Protein AF-F0X2P6-F1 (afdb_monomer)

Nearest PDB structures (foldseek):
  2x2s-assembly2_A  TM=6.408E-01  e=5.357E-03  Sclerotinia sclerotiorum
  2x2t-assembly1_A-2  TM=6.433E-01  e=6.566E-03  Sclerotinia sclerotiorum
  1we5-assembly1_F  TM=2.191E-01  e=1.180E+00  Escherichia coli
  1we5-assembly1_D  TM=2.279E-01  e=1.446E+00  Escherichia coli
  2f2h-assembly1_B  TM=2.159E-01  e=1.522E+00  Escherichia coli

Radius of gyration: 14.98 Å; Cα contacts (8 Å, |Δi|>4): 344; chains: 1; bounding box: 42×32×44 Å

Structure (mmCIF, N/CA/C/O backbone):
data_AF-F0X2P6-F1
#
_entry.id   AF-F0X2P6-F1
#
loop_
_atom_site.group_PDB
_atom_site.id
_atom_site.type_symbol
_atom_site.label_atom_id
_atom_site.label_alt_id
_atom_site.label_comp_id
_atom_site.label_asym_id
_atom_site.label_entity_id
_atom_site.label_seq_id
_atom_site.pdbx_PDB_ins_code
_atom_site.Cartn_x
_atom_site.Cartn_y
_atom_site.Cartn_z
_atom_site.occupancy
_atom_site.B_iso_or_equiv
_atom_site.auth_seq_id
_atom_site.auth_comp_id
_atom_site.auth_asym_id
_atom_site.auth_atom_id
_atom_site.pdbx_PDB_model_num
ATOM 1 N N . MET A 1 1 ? -14.069 -19.321 -0.468 1.00 45.03 1 MET A N 1
ATOM 2 C CA . MET A 1 1 ? -12.835 -18.629 -0.885 1.00 45.03 1 MET A CA 1
ATOM 3 C C . MET A 1 1 ? -12.135 -18.289 0.402 1.00 45.03 1 MET A C 1
ATOM 5 O O . MET A 1 1 ? -12.752 -17.612 1.213 1.00 45.03 1 MET A O 1
ATOM 9 N N . ASP A 1 2 ? -10.952 -18.844 0.629 1.00 51.81 2 ASP A N 1
ATOM 10 C CA . ASP A 1 2 ? -10.213 -18.595 1.864 1.00 51.81 2 ASP A CA 1
ATOM 11 C C . ASP A 1 2 ? -9.754 -17.132 1.870 1.00 51.81 2 ASP A C 1
ATOM 13 O O . ASP A 1 2 ? -9.049 -16.690 0.964 1.00 51.81 2 ASP A O 1
ATOM 17 N N . GLU A 1 3 ? -10.239 -16.348 2.836 1.00 67.94 3 GLU A N 1
ATOM 18 C CA . GLU A 1 3 ? -9.807 -14.963 3.033 1.00 67.94 3 GLU A CA 1
ATOM 19 C C . GLU A 1 3 ? -8.480 -14.990 3.795 1.00 67.94 3 GLU A C 1
ATOM 21 O O . GLU A 1 3 ? -8.455 -15.191 5.008 1.00 67.94 3 GLU A O 1
ATOM 26 N N . TRP A 1 4 ? -7.362 -14.815 3.089 1.00 86.75 4 TRP A N 1
ATOM 27 C CA . TRP A 1 4 ? -6.056 -14.764 3.740 1.00 86.75 4 TRP A CA 1
ATOM 28 C C . TRP A 1 4 ? -5.861 -13.432 4.455 1.00 86.75 4 TRP A C 1
ATOM 30 O O . TRP A 1 4 ? -5.923 -12.362 3.841 1.00 86.75 4 TRP A O 1
ATOM 40 N N . ARG A 1 5 ? -5.591 -13.513 5.757 1.00 90.94 5 ARG A N 1
ATOM 41 C CA . ARG A 1 5 ? -5.210 -12.378 6.591 1.00 90.94 5 ARG A CA 1
ATOM 42 C C . ARG A 1 5 ? -3.708 -12.143 6.466 1.00 90.94 5 ARG A C 1
ATOM 44 O O . ARG A 1 5 ? -2.913 -13.038 6.750 1.00 90.94 5 ARG A O 1
ATOM 51 N N . VAL A 1 6 ? -3.315 -10.950 6.036 1.00 92.25 6 VAL A N 1
ATOM 52 C CA . VAL A 1 6 ? -1.922 -10.636 5.705 1.00 92.25 6 VAL A CA 1
ATOM 53 C C . VAL A 1 6 ? -1.472 -9.285 6.244 1.00 92.25 6 VAL A C 1
ATOM 55 O O . VAL A 1 6 ? -2.267 -8.353 6.367 1.00 92.25 6 VAL A O 1
ATOM 58 N N . PHE A 1 7 ? -0.172 -9.153 6.483 1.00 92.31 7 PHE A N 1
ATOM 59 C CA . PHE A 1 7 ? 0.500 -7.869 6.630 1.00 92.31 7 PHE A CA 1
ATOM 60 C C . PHE A 1 7 ? 1.282 -7.530 5.359 1.00 92.31 7 PHE A C 1
ATOM 62 O O . PHE A 1 7 ? 1.743 -8.406 4.623 1.00 92.31 7 PHE A O 1
ATOM 69 N N . LEU A 1 8 ? 1.432 -6.232 5.096 1.00 93.31 8 LEU A N 1
ATOM 70 C CA . LEU A 1 8 ? 2.316 -5.734 4.045 1.00 93.31 8 LEU A CA 1
ATOM 71 C C . LEU A 1 8 ? 3.612 -5.268 4.695 1.00 93.31 8 LEU A C 1
ATOM 73 O O . LEU A 1 8 ? 3.607 -4.305 5.463 1.00 93.31 8 LEU A O 1
ATOM 77 N N . LYS A 1 9 ? 4.711 -5.935 4.367 1.00 91.94 9 LYS A N 1
ATOM 78 C CA . LYS A 1 9 ? 6.042 -5.677 4.916 1.00 91.94 9 LYS A CA 1
ATOM 79 C C . LYS A 1 9 ? 6.951 -5.102 3.833 1.00 91.94 9 LYS A C 1
ATOM 81 O O . LYS A 1 9 ? 6.875 -5.551 2.699 1.00 91.94 9 LYS A O 1
ATOM 86 N N . LEU A 1 10 ? 7.789 -4.112 4.128 1.00 89.19 10 LEU A N 1
ATOM 87 C CA . LEU A 1 10 ? 8.679 -3.496 3.130 1.00 89.19 10 LEU A CA 1
ATOM 88 C C . LEU A 1 10 ? 10.111 -4.031 3.181 1.00 89.19 10 LEU A C 1
ATOM 90 O O . LEU A 1 10 ? 10.732 -4.270 2.151 1.00 89.19 10 LEU A O 1
ATOM 94 N N . ASP A 1 11 ? 10.641 -4.225 4.380 1.00 81.69 11 ASP A N 1
ATOM 95 C CA . ASP A 1 11 ? 11.973 -4.779 4.628 1.00 81.69 11 ASP A CA 1
ATOM 96 C C . ASP A 1 11 ? 11.913 -5.691 5.855 1.00 81.69 11 ASP A C 1
ATOM 98 O O . ASP A 1 11 ? 10.916 -6.384 6.013 1.00 81.69 11 ASP A O 1
ATOM 102 N N . GLU A 1 12 ? 12.971 -5.833 6.647 1.00 74.88 12 GLU A N 1
ATOM 103 C CA . GLU A 1 12 ? 12.965 -6.718 7.819 1.00 74.88 12 GLU A CA 1
ATOM 104 C C . GLU A 1 12 ? 12.195 -6.137 9.006 1.00 74.88 12 GLU A C 1
ATOM 106 O O . GLU A 1 12 ? 11.632 -6.908 9.781 1.00 74.88 12 GLU A O 1
ATOM 111 N N . ALA A 1 13 ? 12.102 -4.810 9.099 1.00 80.81 13 ALA A N 1
ATOM 112 C CA . ALA A 1 13 ? 11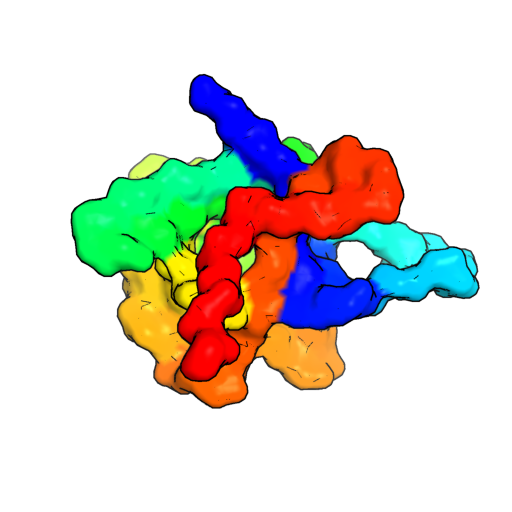.575 -4.122 10.271 1.00 80.81 13 ALA A CA 1
ATOM 113 C C . ALA A 1 13 ? 10.355 -3.247 9.968 1.00 80.81 13 ALA A C 1
ATOM 115 O O . ALA A 1 13 ? 9.689 -2.823 10.898 1.00 80.81 13 ALA A O 1
ATOM 116 N N . ARG A 1 14 ? 10.035 -2.937 8.705 1.00 88.62 14 ARG A N 1
ATOM 117 C CA . ARG A 1 14 ? 8.945 -2.005 8.378 1.00 88.62 14 ARG A CA 1
ATOM 118 C C . ARG A 1 14 ? 7.697 -2.683 7.846 1.00 88.62 14 ARG A C 1
ATOM 120 O O . ARG A 1 14 ? 7.751 -3.413 6.856 1.00 88.62 14 ARG A O 1
ATOM 127 N N . TYR A 1 15 ? 6.557 -2.315 8.419 1.00 90.94 15 TYR A N 1
ATOM 128 C CA . TYR A 1 15 ? 5.228 -2.747 8.002 1.00 90.94 15 TYR A CA 1
ATOM 129 C C . TYR A 1 15 ? 4.355 -1.569 7.599 1.00 90.94 15 TYR A C 1
ATOM 131 O O . TYR A 1 15 ? 4.591 -0.419 7.971 1.00 90.94 15 TYR A O 1
ATOM 139 N N . VAL A 1 16 ? 3.318 -1.853 6.820 1.00 92.25 16 VAL A N 1
ATOM 140 C CA . VAL A 1 16 ? 2.308 -0.862 6.470 1.00 92.25 16 VAL A CA 1
ATOM 141 C C . VAL A 1 16 ? 1.296 -0.742 7.607 1.00 92.25 16 VAL A C 1
ATOM 143 O O . VAL A 1 16 ? 0.579 -1.690 7.931 1.00 92.25 16 VAL A O 1
ATOM 146 N N . LYS A 1 17 ? 1.176 0.467 8.156 1.00 91.00 17 LYS A N 1
ATOM 147 C CA . LYS A 1 17 ? 0.121 0.858 9.089 1.00 91.00 17 LYS A CA 1
ATOM 148 C C . LYS A 1 17 ? -0.814 1.868 8.453 1.00 91.00 17 LYS A C 1
ATOM 150 O O . LYS A 1 17 ? -0.409 2.835 7.809 1.00 91.00 17 LYS A O 1
ATOM 155 N N . ARG A 1 18 ? -2.097 1.688 8.701 1.00 91.38 18 ARG A N 1
ATOM 156 C CA . ARG A 1 18 ? -3.132 2.667 8.444 1.00 91.38 18 ARG A CA 1
ATOM 157 C C . ARG A 1 18 ? -3.176 3.713 9.552 1.00 91.38 18 ARG A C 1
ATOM 159 O O . ARG A 1 18 ? -3.279 3.389 10.729 1.00 91.38 18 ARG A O 1
ATOM 166 N N . LEU A 1 19 ? -3.225 4.978 9.139 1.00 89.88 19 LEU A N 1
ATOM 167 C CA . LEU A 1 19 ? -3.577 6.113 9.989 1.00 89.88 19 LEU A CA 1
ATOM 168 C C . LEU A 1 19 ? -4.665 6.931 9.283 1.00 89.88 19 LEU A C 1
ATOM 170 O O . LEU A 1 19 ? -4.455 7.525 8.220 1.00 89.88 19 LEU A O 1
ATOM 174 N N . GLY A 1 20 ? -5.877 6.918 9.842 1.00 90.44 20 GLY A N 1
ATOM 175 C CA . GLY A 1 20 ? -7.044 7.539 9.217 1.00 90.44 20 GLY A CA 1
ATOM 176 C C . GLY A 1 20 ? -7.407 6.862 7.892 1.00 90.44 20 GLY A C 1
ATOM 177 O O . GLY A 1 20 ? -7.886 5.733 7.891 1.00 90.44 20 GLY A O 1
ATOM 178 N N . ARG A 1 21 ? -7.210 7.550 6.761 1.00 93.75 21 ARG A N 1
ATOM 179 C CA . ARG A 1 21 ? -7.385 6.993 5.399 1.00 93.75 21 ARG A CA 1
ATOM 180 C C . ARG A 1 21 ? -6.067 6.771 4.663 1.00 93.75 21 ARG A C 1
ATOM 182 O O . ARG A 1 21 ? -6.085 6.257 3.547 1.00 93.75 21 ARG A O 1
ATOM 189 N N . SER A 1 22 ? -4.964 7.212 5.246 1.00 93.81 22 SER A N 1
ATOM 190 C CA . SER A 1 22 ? -3.635 7.116 4.660 1.00 93.81 22 SER A CA 1
ATOM 191 C C . SER A 1 22 ? -2.925 5.878 5.195 1.00 93.81 22 SER A C 1
ATOM 193 O O . SER A 1 22 ? -3.322 5.302 6.210 1.00 93.81 22 SER A O 1
ATOM 195 N N . LEU A 1 23 ? -1.879 5.471 4.490 1.00 93.94 23 LEU A N 1
ATOM 196 C CA . LEU A 1 23 ? -1.036 4.344 4.858 1.00 93.94 23 LEU A CA 1
ATOM 197 C C . LEU A 1 23 ? 0.397 4.823 4.984 1.00 93.94 23 LEU A C 1
ATOM 199 O O . LEU A 1 23 ? 0.828 5.674 4.206 1.00 93.94 23 LEU A O 1
ATOM 203 N N . TYR A 1 24 ? 1.109 4.265 5.947 1.00 93.00 24 TYR A N 1
ATOM 204 C CA . TYR A 1 24 ? 2.461 4.642 6.314 1.00 93.00 24 TYR A CA 1
ATOM 205 C C . TYR A 1 24 ? 3.305 3.388 6.477 1.00 93.00 24 TYR A C 1
ATOM 207 O O . TYR A 1 24 ? 2.819 2.390 7.000 1.00 93.00 24 TYR A O 1
ATOM 215 N N . ALA A 1 25 ? 4.555 3.438 6.038 1.00 91.81 25 ALA A N 1
ATOM 216 C CA . ALA A 1 25 ? 5.557 2.465 6.430 1.00 91.81 25 ALA A CA 1
ATOM 217 C C . ALA A 1 25 ? 6.100 2.866 7.802 1.00 91.81 25 ALA A C 1
ATOM 219 O O . ALA A 1 25 ? 6.635 3.963 7.961 1.00 91.81 25 ALA A O 1
ATOM 220 N N . VAL A 1 26 ? 5.946 1.982 8.776 1.00 88.06 26 VAL A N 1
ATOM 221 C CA . VAL A 1 26 ? 6.356 2.181 10.167 1.00 88.06 26 VAL A CA 1
ATOM 222 C C . VAL A 1 26 ? 7.274 1.047 10.586 1.00 88.06 26 VAL A C 1
ATOM 224 O O . VAL A 1 26 ? 7.094 -0.078 10.123 1.00 88.06 26 VAL A O 1
ATOM 227 N N . SER A 1 27 ? 8.257 1.347 11.427 1.00 84.31 27 SER A N 1
ATOM 228 C CA . SER A 1 27 ? 9.121 0.324 12.009 1.00 84.31 27 SER A CA 1
ATOM 229 C C . SER A 1 27 ? 8.385 -0.420 13.121 1.00 84.31 27 SER A C 1
ATOM 231 O O . SER A 1 27 ? 7.694 0.195 13.928 1.00 84.31 27 SER A O 1
ATOM 233 N N . ASP A 1 28 ? 8.540 -1.733 13.125 1.00 73.00 28 ASP A N 1
ATOM 234 C CA . ASP A 1 28 ? 8.141 -2.664 14.169 1.00 73.00 28 ASP A CA 1
ATOM 235 C C . ASP A 1 28 ? 9.313 -2.749 15.145 1.00 73.00 28 ASP A C 1
ATOM 237 O O . ASP A 1 28 ? 10.262 -3.506 14.938 1.00 73.00 28 ASP A O 1
ATOM 241 N N . ASP A 1 29 ? 9.312 -1.855 16.131 1.00 68.06 29 ASP A N 1
ATOM 242 C CA . ASP A 1 29 ? 10.299 -1.854 17.203 1.00 68.06 29 ASP A CA 1
ATOM 243 C C . ASP A 1 29 ? 9.653 -2.455 18.462 1.00 68.06 29 ASP A C 1
ATOM 245 O O . ASP A 1 29 ? 8.839 -1.792 19.105 1.00 68.06 29 ASP A O 1
ATOM 249 N N . PRO A 1 30 ? 9.991 -3.704 18.837 1.00 63.22 30 PRO A N 1
ATOM 250 C CA . PRO A 1 30 ? 9.423 -4.359 20.014 1.00 63.22 30 PRO A CA 1
ATOM 251 C C . PRO A 1 30 ? 9.912 -3.745 21.335 1.00 63.22 30 PRO A C 1
ATOM 253 O O . PRO A 1 30 ? 9.434 -4.134 22.400 1.00 63.22 30 PRO A O 1
ATOM 256 N N . THR A 1 31 ? 10.894 -2.838 21.288 1.00 65.06 31 THR A N 1
ATOM 257 C CA . THR A 1 31 ? 11.419 -2.121 22.458 1.00 65.06 31 THR A CA 1
ATOM 258 C C . THR A 1 31 ? 10.824 -0.727 22.625 1.00 65.06 31 THR A C 1
ATOM 260 O O . THR A 1 31 ? 11.086 -0.075 23.636 1.00 65.06 31 THR A O 1
ATOM 263 N N . GLU A 1 32 ? 10.008 -0.279 21.671 1.00 62.81 32 GLU A N 1
ATOM 264 C CA . GLU A 1 32 ? 9.346 1.017 21.720 1.00 62.81 32 GLU A CA 1
ATOM 265 C C . GLU A 1 32 ? 8.219 1.005 22.763 1.00 62.81 32 GLU A C 1
ATOM 267 O O . GLU A 1 32 ? 7.295 0.194 22.718 1.00 62.81 32 GLU A O 1
ATOM 272 N N . LEU A 1 33 ? 8.330 1.896 23.750 1.00 59.44 33 LEU A N 1
ATOM 273 C CA . LEU A 1 33 ? 7.450 1.945 24.923 1.00 59.44 33 LEU A CA 1
ATOM 274 C C . LEU A 1 33 ? 6.361 3.017 24.797 1.00 59.44 33 LEU A C 1
ATOM 276 O O . LEU A 1 33 ? 5.478 3.094 25.655 1.00 59.44 33 LEU A O 1
ATOM 280 N N . ASP A 1 34 ? 6.432 3.872 23.774 1.00 58.44 34 ASP A N 1
ATOM 281 C CA . ASP A 1 34 ? 5.424 4.898 23.533 1.00 58.44 34 ASP A CA 1
ATOM 282 C C . ASP A 1 34 ? 4.162 4.272 22.895 1.00 58.44 34 ASP A C 1
ATOM 284 O O . ASP A 1 34 ? 4.229 3.750 21.780 1.00 58.44 34 ASP A O 1
ATOM 288 N N . PRO A 1 35 ? 2.979 4.365 23.538 1.00 57.78 35 PRO A N 1
ATOM 289 C CA . PRO A 1 35 ? 1.723 3.802 23.033 1.00 57.78 35 PRO A CA 1
ATOM 290 C C . PRO A 1 35 ? 1.286 4.323 21.655 1.00 57.78 35 PRO A C 1
ATOM 292 O O . PRO A 1 35 ? 0.475 3.694 20.976 1.00 57.78 35 PRO A O 1
ATOM 295 N N . VAL A 1 36 ? 1.777 5.488 21.222 1.00 53.97 36 VAL A N 1
ATOM 296 C CA . VAL A 1 36 ? 1.534 6.014 19.866 1.00 53.97 36 VAL A CA 1
ATOM 297 C C . VAL A 1 36 ? 2.288 5.187 18.816 1.00 53.97 36 VAL A C 1
ATOM 299 O O . VAL A 1 36 ? 1.813 5.030 17.679 1.00 53.97 36 VAL A O 1
ATOM 302 N N . PHE A 1 37 ? 3.431 4.633 19.219 1.00 54.50 37 PHE A N 1
ATOM 303 C CA . PHE A 1 37 ? 4.297 3.750 18.451 1.00 54.50 37 PHE A CA 1
ATOM 304 C C . PHE A 1 37 ? 4.171 2.265 18.850 1.00 54.50 37 PHE A C 1
ATOM 306 O O . PHE A 1 37 ? 4.806 1.415 18.230 1.00 54.50 37 PHE A O 1
ATOM 313 N N . ASP A 1 38 ? 3.269 1.933 19.778 1.00 56.28 38 ASP A N 1
ATOM 314 C CA . ASP A 1 38 ? 2.740 0.582 19.991 1.00 56.28 38 ASP A CA 1
ATOM 315 C C . ASP A 1 38 ? 1.829 0.237 18.799 1.00 56.28 38 ASP A C 1
ATOM 317 O O . ASP A 1 38 ? 0.599 0.383 18.783 1.00 56.28 38 ASP A O 1
ATOM 321 N N . ILE A 1 39 ? 2.475 -0.003 17.660 1.00 57.31 39 ILE A N 1
ATOM 322 C CA . ILE A 1 39 ? 1.824 -0.023 16.365 1.00 57.31 39 ILE A CA 1
ATOM 323 C C . ILE A 1 39 ? 1.430 -1.452 16.029 1.00 57.31 39 ILE A C 1
ATOM 325 O O . ILE A 1 39 ? 2.135 -2.164 15.320 1.00 57.31 39 ILE A O 1
ATOM 329 N N . THR A 1 40 ? 0.212 -1.827 16.418 1.00 71.38 40 THR A N 1
ATOM 330 C CA . THR A 1 40 ? -0.449 -2.978 15.799 1.00 71.38 40 THR A CA 1
ATOM 331 C C . THR A 1 40 ? -0.504 -2.752 14.284 1.00 71.38 40 THR A C 1
ATOM 333 O O . THR A 1 40 ? -1.099 -1.784 13.790 1.00 71.38 40 THR A O 1
ATOM 336 N N . GLN A 1 41 ? 0.176 -3.622 13.545 1.00 80.44 41 GLN A N 1
ATOM 337 C CA . GLN A 1 41 ? 0.261 -3.577 12.090 1.00 80.44 41 GLN A CA 1
ATOM 338 C C . GLN A 1 41 ? -1.142 -3.700 11.480 1.00 80.44 41 GLN A C 1
ATOM 340 O O . GLN A 1 41 ? -2.040 -4.328 12.046 1.00 80.44 41 GLN A O 1
ATOM 345 N N . THR A 1 42 ? -1.371 -3.084 10.318 1.00 88.50 42 THR A N 1
ATOM 346 C CA . THR A 1 42 ? -2.688 -3.184 9.675 1.00 88.50 42 THR A CA 1
ATOM 347 C C . THR A 1 42 ? -2.830 -4.531 8.993 1.00 88.50 42 THR A C 1
ATOM 349 O O . THR A 1 42 ? -2.165 -4.792 7.994 1.00 88.50 42 THR A O 1
ATOM 352 N N . ALA A 1 43 ? -3.721 -5.365 9.525 1.00 91.88 43 ALA A N 1
ATOM 353 C CA . ALA A 1 43 ? -4.111 -6.610 8.887 1.00 91.88 43 ALA A CA 1
ATOM 354 C C . ALA A 1 43 ? -5.018 -6.323 7.685 1.00 91.88 43 ALA A C 1
ATOM 356 O O . ALA A 1 43 ? -6.058 -5.665 7.799 1.00 91.88 43 ALA A O 1
ATOM 357 N N . PHE A 1 44 ? -4.626 -6.844 6.531 1.00 94.25 44 PHE A N 1
ATOM 358 C CA . PHE A 1 44 ? -5.409 -6.803 5.309 1.00 94.25 44 PHE A CA 1
ATOM 359 C C . PHE A 1 44 ? -5.991 -8.177 5.018 1.00 94.25 44 PHE A C 1
ATOM 361 O O . PHE A 1 44 ? -5.379 -9.201 5.309 1.00 94.25 44 PHE A O 1
ATOM 368 N N . ARG A 1 45 ? -7.152 -8.199 4.379 1.00 94.44 45 ARG A N 1
ATOM 369 C CA . ARG A 1 45 ? -7.621 -9.368 3.649 1.00 94.44 45 ARG A CA 1
ATOM 370 C C . ARG A 1 45 ? -7.079 -9.307 2.232 1.00 94.44 45 ARG A C 1
ATOM 372 O O . ARG A 1 45 ? -7.183 -8.276 1.562 1.00 94.44 45 ARG A O 1
ATOM 379 N N . LEU A 1 46 ? -6.463 -10.402 1.803 1.00 94.44 46 LEU A N 1
ATOM 380 C CA . LEU A 1 46 ? -5.880 -10.547 0.480 1.00 94.44 46 LEU A CA 1
ATOM 381 C C . LEU A 1 46 ? -6.859 -11.262 -0.452 1.00 94.44 46 LEU A C 1
ATOM 383 O O . LEU A 1 46 ? -7.237 -12.406 -0.215 1.00 94.44 46 LEU A O 1
ATOM 387 N N . GLY A 1 47 ? -7.203 -10.606 -1.556 1.00 93.00 47 GLY A N 1
ATOM 388 C CA . GLY A 1 47 ? -7.786 -11.259 -2.725 1.00 93.00 47 GLY A CA 1
ATOM 389 C C . GLY A 1 47 ? -6.723 -11.428 -3.803 1.00 93.00 47 GLY A C 1
ATOM 390 O O . GLY A 1 47 ? -6.001 -10.474 -4.094 1.00 93.00 47 GLY A O 1
ATOM 391 N N . VAL A 1 48 ? -6.633 -12.619 -4.395 1.00 90.88 48 VAL A N 1
ATOM 392 C CA . VAL A 1 48 ? -5.686 -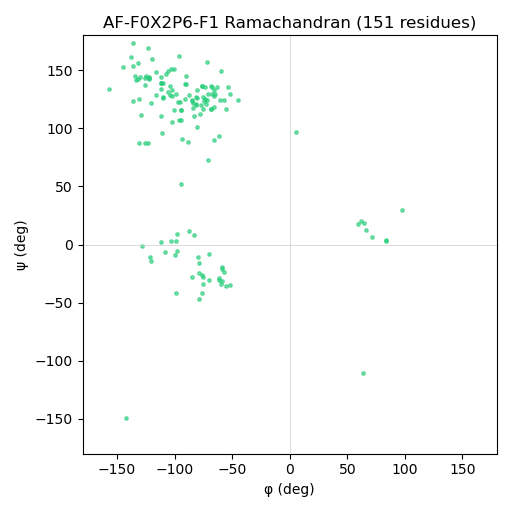12.928 -5.476 1.00 90.88 48 VAL A CA 1
ATOM 393 C C . VAL A 1 48 ? -6.453 -13.360 -6.721 1.00 90.88 48 VAL A C 1
ATOM 395 O O . VAL A 1 48 ? -7.180 -14.348 -6.705 1.00 90.88 48 VAL A O 1
ATOM 398 N N . ASP A 1 49 ? -6.244 -12.629 -7.811 1.00 88.38 49 ASP A N 1
ATOM 399 C CA . ASP A 1 49 ? -6.707 -12.945 -9.155 1.00 88.38 49 ASP A CA 1
ATOM 400 C C . ASP A 1 49 ? -5.476 -13.276 -10.021 1.00 88.38 49 ASP A C 1
ATOM 402 O O . ASP A 1 49 ? -4.677 -12.393 -10.349 1.00 88.38 49 ASP A O 1
ATOM 406 N N . VAL A 1 50 ? -5.310 -14.537 -10.427 1.00 77.62 50 VAL A N 1
ATOM 407 C CA . VAL A 1 50 ? -4.261 -14.916 -11.390 1.00 77.62 50 VAL A CA 1
ATOM 408 C C . VAL A 1 50 ? -4.793 -14.700 -12.801 1.00 77.62 50 VAL A C 1
ATOM 410 O O . VAL A 1 50 ? -5.827 -15.250 -13.179 1.00 77.62 50 VAL A O 1
ATOM 413 N N . THR A 1 51 ? -4.091 -13.891 -13.592 1.00 69.44 51 THR A N 1
ATOM 414 C CA . THR A 1 51 ? -4.445 -13.671 -15.000 1.00 69.44 51 THR A CA 1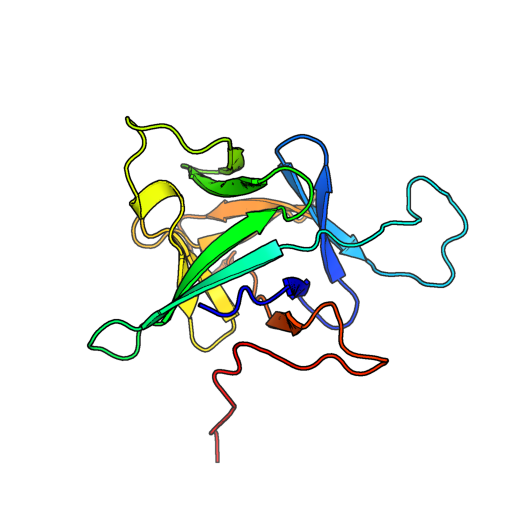
ATOM 415 C C . THR A 1 51 ? -3.556 -14.504 -15.922 1.00 69.44 51 THR A C 1
ATOM 417 O O . THR A 1 51 ? -2.408 -14.807 -15.595 1.00 69.44 51 THR A O 1
ATOM 420 N N . SER A 1 52 ? -4.076 -14.883 -17.093 1.00 52.94 52 SER A N 1
ATOM 421 C CA . SER A 1 52 ? -3.264 -15.404 -18.200 1.00 52.94 52 SER A CA 1
ATOM 422 C C . SER A 1 52 ? -2.125 -14.412 -18.467 1.00 52.94 52 SER A C 1
ATOM 424 O O . SER A 1 52 ? -2.431 -13.230 -18.577 1.00 52.94 52 SER A O 1
ATOM 426 N N . TYR A 1 53 ? -0.868 -14.874 -18.546 1.00 61.38 53 TYR A N 1
ATOM 427 C CA . TYR A 1 53 ? 0.391 -14.092 -18.667 1.00 61.38 53 TYR A CA 1
ATOM 428 C C . TYR A 1 53 ? 1.209 -13.820 -17.383 1.00 61.38 53 TYR A C 1
ATOM 430 O O . TYR A 1 53 ? 1.934 -12.833 -17.336 1.00 61.38 53 TYR A O 1
ATOM 438 N N . ASN A 1 54 ? 1.181 -14.699 -16.371 1.00 67.69 54 ASN A N 1
ATOM 439 C CA . ASN A 1 54 ? 2.057 -14.620 -15.179 1.00 67.69 54 ASN A CA 1
ATOM 440 C C . ASN A 1 54 ? 1.926 -13.323 -14.353 1.00 67.69 54 ASN A C 1
ATOM 442 O O . ASN A 1 54 ? 2.791 -13.013 -13.537 1.00 67.69 54 ASN A O 1
ATOM 446 N N . CYS A 1 55 ? 0.841 -12.570 -14.534 1.00 75.94 55 CYS A N 1
ATOM 447 C CA . CYS A 1 55 ? 0.553 -11.386 -13.736 1.00 75.94 55 CYS A CA 1
ATOM 448 C C . CYS A 1 55 ? -0.357 -11.779 -12.570 1.00 75.94 55 CYS A C 1
ATOM 450 O O . CYS A 1 55 ? -1.512 -12.181 -12.777 1.00 75.94 55 CYS A O 1
ATOM 452 N N . VAL A 1 56 ? 0.158 -11.629 -11.349 1.00 90.25 56 VAL A N 1
ATOM 453 C CA . VAL A 1 56 ? -0.619 -11.766 -10.115 1.00 90.25 56 VAL A CA 1
ATOM 454 C C . VAL A 1 56 ? -1.295 -10.432 -9.839 1.00 90.25 56 VAL A C 1
ATOM 456 O O . VAL A 1 56 ? -0.633 -9.411 -9.652 1.00 90.25 56 VAL A O 1
ATOM 459 N N . VAL A 1 57 ? -2.625 -10.415 -9.841 1.00 92.69 57 VAL A N 1
ATOM 460 C CA . VAL A 1 57 ? -3.398 -9.232 -9.474 1.00 92.69 57 VAL A CA 1
ATOM 461 C C . VAL A 1 57 ? -3.919 -9.421 -8.062 1.00 92.69 57 VAL A C 1
ATOM 463 O O . VAL A 1 57 ? -4.554 -10.423 -7.758 1.00 92.69 57 VAL A O 1
ATOM 466 N N . VAL A 1 58 ? -3.667 -8.445 -7.201 1.00 94.00 58 VAL A N 1
ATOM 467 C CA . VAL A 1 58 ? -4.089 -8.472 -5.806 1.00 94.00 58 VAL A CA 1
ATO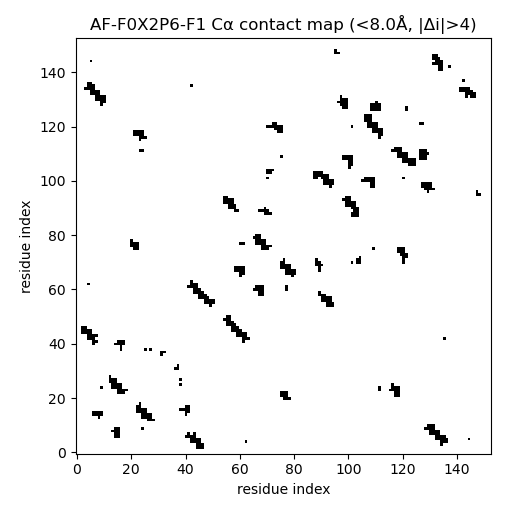M 468 C C . VAL A 1 58 ? -5.079 -7.357 -5.500 1.00 94.00 58 VAL A C 1
ATOM 470 O O . VAL A 1 58 ? -5.039 -6.260 -6.073 1.00 94.00 58 VAL A O 1
ATOM 473 N N . THR A 1 59 ? -5.968 -7.644 -4.561 1.00 95.50 59 THR A N 1
ATOM 474 C CA . THR A 1 59 ? -6.810 -6.668 -3.875 1.00 95.50 59 THR A CA 1
ATOM 475 C C . THR A 1 59 ? -6.559 -6.770 -2.385 1.00 95.50 59 THR A C 1
ATOM 477 O O . THR A 1 59 ? -6.372 -7.865 -1.864 1.00 95.50 59 THR A O 1
ATOM 480 N N . LEU A 1 60 ? -6.568 -5.627 -1.709 1.00 95.56 60 LEU A N 1
ATOM 481 C CA . LEU A 1 60 ? -6.294 -5.534 -0.282 1.00 95.56 60 LEU A CA 1
ATOM 482 C C . LEU A 1 60 ? -7.391 -4.689 0.355 1.00 95.56 60 LEU A C 1
ATOM 484 O O . LEU A 1 60 ? -7.609 -3.553 -0.074 1.00 95.56 60 LE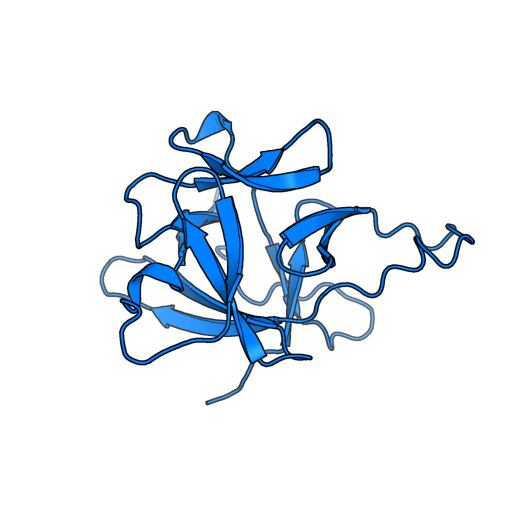U A O 1
ATOM 488 N N . ASP A 1 61 ? -8.068 -5.212 1.368 1.00 95.25 61 ASP A N 1
ATOM 489 C CA . ASP A 1 61 ? -8.967 -4.430 2.214 1.00 95.25 61 ASP A CA 1
ATOM 490 C C . ASP A 1 61 ? -8.594 -4.568 3.687 1.00 95.25 61 ASP A C 1
ATOM 492 O O . ASP A 1 61 ? -8.127 -5.611 4.125 1.00 95.25 61 ASP A O 1
ATOM 496 N N . ASP A 1 62 ? -8.737 -3.485 4.444 1.00 94.00 62 ASP A N 1
ATOM 497 C CA . ASP A 1 62 ? -8.490 -3.480 5.882 1.00 94.00 62 ASP A CA 1
ATOM 498 C C . ASP A 1 62 ? -9.520 -4.371 6.566 1.00 94.00 62 ASP A C 1
ATOM 500 O O . ASP A 1 62 ? -10.717 -4.080 6.526 1.00 94.00 62 ASP A O 1
ATOM 504 N N . GLN A 1 63 ? -9.050 -5.419 7.232 1.00 90.12 63 GLN A N 1
ATOM 505 C CA . GLN A 1 63 ? -9.907 -6.381 7.915 1.00 90.12 63 GLN A CA 1
ATOM 506 C C . GLN A 1 63 ? -10.784 -5.721 8.989 1.00 90.12 63 GLN A C 1
ATOM 508 O O . GLN A 1 63 ? -11.909 -6.154 9.227 1.00 90.12 63 GLN A O 1
ATOM 513 N N . THR A 1 64 ? -10.289 -4.657 9.621 1.00 89.69 64 THR A N 1
ATOM 514 C CA . THR A 1 64 ? -10.966 -3.986 10.735 1.00 89.69 64 THR A CA 1
ATOM 515 C C . THR A 1 64 ? -12.135 -3.133 10.257 1.00 89.69 64 THR A C 1
ATOM 517 O O . THR A 1 64 ? -13.134 -2.991 10.956 1.00 89.69 64 THR A O 1
ATOM 520 N N . THR A 1 65 ? -12.030 -2.530 9.071 1.00 91.81 65 THR A N 1
ATOM 521 C CA . THR A 1 65 ? -13.026 -1.549 8.597 1.00 91.81 65 THR A CA 1
ATOM 522 C C . THR A 1 65 ? -13.704 -1.916 7.287 1.00 91.81 65 THR A C 1
ATOM 524 O O . THR A 1 65 ? -14.645 -1.235 6.879 1.00 91.81 65 THR A O 1
ATOM 527 N N . GLY A 1 66 ? -13.204 -2.932 6.585 1.00 92.94 66 GLY A N 1
ATOM 528 C CA . GLY A 1 66 ? -13.621 -3.303 5.237 1.00 92.94 66 GLY A CA 1
ATOM 529 C C . GLY A 1 66 ? -13.279 -2.263 4.165 1.00 92.94 66 GLY A C 1
ATOM 530 O O . GLY A 1 66 ? -13.816 -2.325 3.057 1.00 92.94 66 GLY A O 1
ATOM 531 N N . GLN A 1 67 ? -12.433 -1.271 4.468 1.00 95.94 67 GLN A N 1
ATOM 532 C CA . GLN A 1 67 ? -11.999 -0.284 3.480 1.00 95.94 67 GLN A CA 1
ATOM 533 C C . GLN A 1 67 ? -10.968 -0.871 2.533 1.00 95.94 67 GLN A C 1
ATOM 535 O O . GLN A 1 67 ? -10.006 -1.489 2.960 1.00 95.94 67 GLN A O 1
ATOM 540 N N . TRP A 1 68 ? -11.117 -0.589 1.247 1.00 96.50 68 TRP A N 1
ATOM 541 C CA . TRP A 1 68 ? -10.256 -1.127 0.207 1.00 96.50 68 TRP A CA 1
ATOM 542 C C . TRP A 1 68 ? -9.082 -0.193 -0.052 1.00 96.50 68 TRP A C 1
ATOM 544 O O . TRP A 1 68 ? -9.252 1.029 -0.162 1.00 96.50 68 TRP A O 1
ATOM 554 N N . LEU A 1 69 ? -7.904 -0.786 -0.214 1.00 96.50 69 LEU A N 1
ATOM 555 C CA . LEU A 1 69 ? -6.721 -0.115 -0.713 1.00 96.50 69 LEU A CA 1
ATOM 556 C C . LEU A 1 69 ? -7.000 0.400 -2.121 1.00 96.50 69 LEU A C 1
ATOM 558 O O . LEU A 1 69 ? -7.380 -0.349 -3.018 1.00 96.50 69 LEU A O 1
ATOM 562 N N . SER A 1 70 ? -6.806 1.696 -2.323 1.00 95.88 70 SER A N 1
ATOM 563 C CA . SER A 1 70 ? -7.052 2.347 -3.602 1.00 95.88 70 SER A CA 1
ATOM 564 C C . SER A 1 70 ? -5.868 3.195 -4.029 1.00 95.88 70 SER A C 1
ATOM 566 O O . SER A 1 70 ? -5.223 3.850 -3.207 1.00 95.88 70 SER A O 1
ATOM 568 N N . SER A 1 71 ? -5.611 3.214 -5.335 1.00 93.25 71 SER A N 1
ATOM 569 C CA . SER A 1 71 ? -4.591 4.070 -5.942 1.00 93.25 71 SER A CA 1
ATOM 570 C C . SER A 1 71 ? -5.224 5.170 -6.782 1.00 93.25 71 SER A C 1
ATOM 572 O O . SER A 1 71 ? -6.015 4.932 -7.693 1.00 93.25 71 SER A O 1
ATOM 574 N N . ARG A 1 72 ? -4.848 6.409 -6.490 1.00 90.62 72 ARG A N 1
ATOM 575 C CA . ARG A 1 72 ? -5.147 7.588 -7.305 1.00 90.62 72 ARG A CA 1
ATOM 576 C C . ARG A 1 72 ? -3.836 8.261 -7.672 1.00 90.62 72 ARG A C 1
ATOM 578 O O . ARG A 1 72 ? -2.798 7.941 -7.110 1.00 90.62 72 ARG A O 1
ATOM 585 N N . SER A 1 73 ? -3.875 9.217 -8.589 1.00 88.56 73 SER A N 1
ATOM 586 C CA . SER A 1 73 ? -2.671 9.964 -8.948 1.00 88.56 73 SER A CA 1
ATOM 587 C C . SER A 1 73 ? -2.057 10.629 -7.709 1.00 88.56 73 SER A C 1
ATOM 589 O O . SER A 1 73 ? -2.726 11.369 -6.990 1.00 88.56 73 SER A O 1
ATOM 591 N N . ASN A 1 74 ? -0.784 10.327 -7.471 1.00 86.44 74 ASN A N 1
ATOM 592 C CA . ASN A 1 74 ? 0.067 10.769 -6.362 1.00 86.44 74 ASN A CA 1
ATOM 593 C C . ASN A 1 74 ? -0.411 10.350 -4.962 1.00 86.44 74 ASN A C 1
ATOM 595 O O . ASN A 1 74 ? -0.040 10.986 -3.973 1.00 86.44 74 ASN A O 1
ATOM 599 N N . CYS A 1 75 ? -1.258 9.321 -4.851 1.00 90.88 75 CYS A N 1
ATOM 600 C CA . CYS A 1 75 ? -1.962 9.053 -3.603 1.00 90.88 75 CYS A CA 1
ATOM 601 C C . CYS A 1 75 ? -2.426 7.599 -3.454 1.00 90.88 75 CYS A C 1
ATOM 603 O O . CYS A 1 75 ? -3.073 7.049 -4.345 1.00 90.88 75 CYS A O 1
ATOM 605 N N . VAL A 1 76 ? -2.176 7.014 -2.281 1.00 94.31 76 VAL A N 1
ATOM 606 C CA . VAL A 1 76 ? -2.737 5.723 -1.866 1.00 94.31 76 VAL A CA 1
ATOM 607 C C . VAL A 1 76 ? -3.627 5.943 -0.653 1.00 94.31 76 VAL A C 1
ATOM 609 O O . VAL A 1 76 ? -3.219 6.615 0.294 1.00 94.31 76 VAL A O 1
ATOM 612 N N . LYS A 1 77 ? -4.862 5.435 -0.701 1.00 95.62 77 LYS A N 1
ATOM 613 C CA . LYS A 1 77 ? -5.862 5.651 0.354 1.00 95.62 77 LYS A CA 1
ATOM 614 C C . LYS A 1 77 ? -6.754 4.443 0.570 1.00 95.62 77 LYS A C 1
ATOM 616 O O . LYS A 1 77 ? -7.063 3.723 -0.376 1.00 95.62 77 LYS A O 1
ATOM 621 N N . MET A 1 78 ? -7.261 4.329 1.789 1.00 96.06 78 MET A N 1
ATOM 622 C CA . MET A 1 78 ? -8.332 3.412 2.162 1.00 96.06 78 MET A CA 1
ATOM 623 C C . MET A 1 78 ? -9.689 4.051 1.863 1.00 96.06 78 MET A C 1
ATOM 625 O O . MET A 1 78 ? -9.970 5.173 2.300 1.00 96.06 78 MET A O 1
ATOM 629 N N . LEU A 1 79 ? -10.520 3.369 1.072 1.00 95.38 79 LEU A N 1
ATOM 630 C CA . LEU A 1 79 ? -11.830 3.860 0.643 1.00 95.38 79 LEU A CA 1
ATOM 631 C C . LEU A 1 79 ? -12.909 2.787 0.788 1.00 95.38 79 LEU A C 1
ATOM 633 O O . LEU A 1 79 ? -12.689 1.617 0.496 1.00 95.38 79 LEU A O 1
ATOM 637 N N . ASN A 1 80 ? -14.123 3.215 1.133 1.00 94.19 80 ASN A N 1
ATOM 638 C CA . ASN A 1 80 ? -15.298 2.359 1.001 1.00 94.19 80 ASN A CA 1
ATOM 639 C C . ASN A 1 80 ? -15.565 2.112 -0.491 1.00 94.19 80 ASN A C 1
ATOM 641 O O . ASN A 1 80 ? -15.648 3.057 -1.288 1.00 94.19 80 ASN A O 1
ATOM 645 N N . ARG A 1 81 ? -15.725 0.846 -0.878 1.00 91.69 81 ARG A N 1
ATOM 646 C CA . ARG A 1 81 ? -16.110 0.486 -2.243 1.00 91.69 81 ARG A CA 1
ATOM 647 C C . ARG A 1 81 ? -17.555 0.932 -2.496 1.00 91.69 81 ARG A C 1
ATOM 649 O O . ARG A 1 81 ? -18.419 0.777 -1.644 1.00 91.69 81 ARG A O 1
ATOM 656 N N . GLN A 1 82 ? -17.795 1.525 -3.661 1.00 92.38 82 GLN A N 1
ATOM 657 C CA . GLN A 1 82 ? -19.099 2.047 -4.086 1.00 92.38 82 GLN A CA 1
ATOM 658 C C . GLN A 1 82 ? -19.378 1.539 -5.500 1.00 92.38 82 GLN A C 1
ATOM 660 O O . GLN A 1 82 ? -18.431 1.236 -6.231 1.00 92.38 82 GLN A O 1
ATOM 665 N N . SER A 1 83 ? -20.648 1.470 -5.899 1.00 89.25 83 SER A N 1
ATOM 666 C CA . SER A 1 83 ? -21.067 0.923 -7.201 1.00 89.25 83 SER A CA 1
ATOM 667 C C . SER A 1 83 ? -20.473 1.671 -8.401 1.00 89.25 83 SER A C 1
ATOM 669 O O . SER A 1 83 ? -20.135 1.056 -9.408 1.00 89.25 83 SER A O 1
ATOM 671 N N . PHE A 1 84 ? -20.275 2.986 -8.284 1.00 90.69 84 PHE A N 1
ATOM 672 C CA . PHE A 1 84 ? -19.711 3.827 -9.345 1.00 90.69 84 PHE A CA 1
ATOM 673 C C . PHE A 1 84 ? -18.176 3.756 -9.452 1.00 90.69 84 PHE A C 1
ATOM 675 O O . PHE A 1 84 ? -17.589 4.280 -10.404 1.00 90.69 84 PHE A O 1
ATOM 682 N N . HIS A 1 85 ? -17.485 3.144 -8.485 1.00 92.44 85 HIS A N 1
ATOM 683 C CA . HIS A 1 85 ? -16.034 3.009 -8.551 1.00 92.44 85 HIS A CA 1
ATOM 684 C C . HIS A 1 85 ? -15.641 1.919 -9.55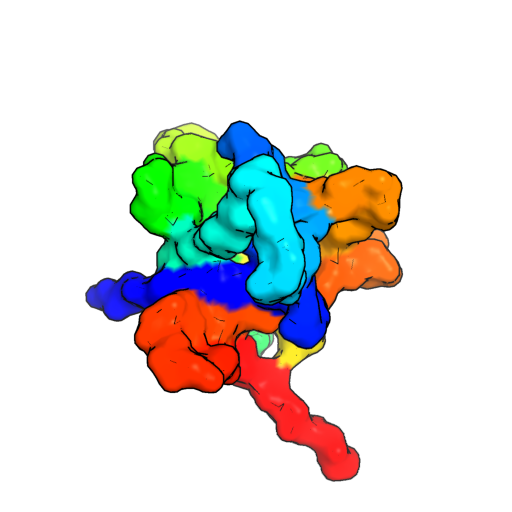4 1.00 92.44 85 HIS A C 1
ATOM 686 O O . HIS A 1 85 ? -16.046 0.763 -9.439 1.00 92.44 85 HIS A O 1
ATOM 692 N N . ARG A 1 86 ? -14.770 2.257 -10.514 1.00 91.44 86 ARG A N 1
ATOM 693 C CA . ARG A 1 86 ? -14.190 1.246 -11.412 1.00 91.44 86 ARG A CA 1
ATOM 694 C C . ARG A 1 86 ? -13.348 0.259 -10.606 1.00 91.44 86 ARG A C 1
ATOM 696 O O . ARG A 1 86 ? -12.513 0.689 -9.817 1.00 91.44 86 ARG A O 1
ATOM 703 N N . GLN A 1 87 ? -13.489 -1.037 -10.879 1.00 89.44 87 GLN A N 1
ATOM 704 C CA . GLN A 1 87 ? -12.758 -2.091 -10.162 1.00 89.44 87 GLN A CA 1
ATOM 705 C C . GLN A 1 87 ? -11.236 -1.899 -10.191 1.00 89.44 87 GLN A C 1
ATOM 707 O O . GLN A 1 87 ? -10.569 -2.141 -9.192 1.00 89.44 87 GLN A O 1
ATOM 712 N N . SER A 1 88 ? -10.691 -1.395 -11.304 1.00 91.50 88 SER A N 1
ATOM 713 C CA . SER A 1 88 ? -9.252 -1.151 -11.463 1.00 91.50 88 SER A CA 1
ATOM 714 C C . SER A 1 88 ? -8.664 -0.193 -10.419 1.00 91.50 88 SER A C 1
ATOM 716 O O . SER A 1 88 ? -7.457 -0.200 -10.221 1.00 91.50 88 SER A O 1
ATOM 718 N N . LEU A 1 89 ? -9.498 0.621 -9.753 1.00 94.31 89 LEU A N 1
ATOM 719 C CA . LEU A 1 89 ? -9.104 1.522 -8.663 1.00 94.31 89 LEU A CA 1
ATOM 720 C C . LEU A 1 89 ? -8.517 0.778 -7.455 1.00 94.31 89 LEU A C 1
ATOM 722 O O . LEU A 1 89 ? -7.676 1.338 -6.752 1.00 94.31 89 LEU A O 1
ATOM 726 N N . PHE A 1 90 ? -8.975 -0.452 -7.228 1.00 95.44 90 PHE A N 1
ATOM 727 C CA . PHE A 1 90 ? -8.649 -1.264 -6.055 1.00 95.44 90 PHE A CA 1
ATOM 728 C C . PHE A 1 90 ? -7.780 -2.480 -6.383 1.00 95.44 90 PHE A C 1
ATOM 730 O O . PHE A 1 90 ? -7.501 -3.289 -5.505 1.00 95.44 90 PHE A O 1
ATOM 737 N N . LYS A 1 91 ? -7.397 -2.637 -7.655 1.00 94.31 91 LYS A N 1
ATOM 738 C CA . LYS A 1 91 ? -6.586 -3.757 -8.130 1.00 94.31 91 LYS A CA 1
ATOM 739 C C . LYS A 1 91 ? -5.153 -3.305 -8.356 1.00 94.31 91 LYS A C 1
ATOM 741 O O . LYS A 1 91 ? -4.915 -2.259 -8.973 1.00 94.31 91 LYS A O 1
ATOM 746 N N . PHE A 1 92 ? -4.224 -4.136 -7.916 1.00 94.69 92 PHE A N 1
ATOM 747 C CA . PHE A 1 92 ? -2.797 -3.912 -8.058 1.00 94.69 92 PHE A CA 1
ATOM 748 C C . PHE A 1 92 ? -2.170 -5.113 -8.738 1.00 94.69 92 PHE A C 1
ATOM 750 O O . PHE A 1 92 ? -2.523 -6.243 -8.436 1.00 94.69 92 PHE A O 1
ATOM 757 N N . GLU A 1 93 ? -1.272 -4.874 -9.677 1.00 93.81 93 GLU A N 1
ATOM 758 C C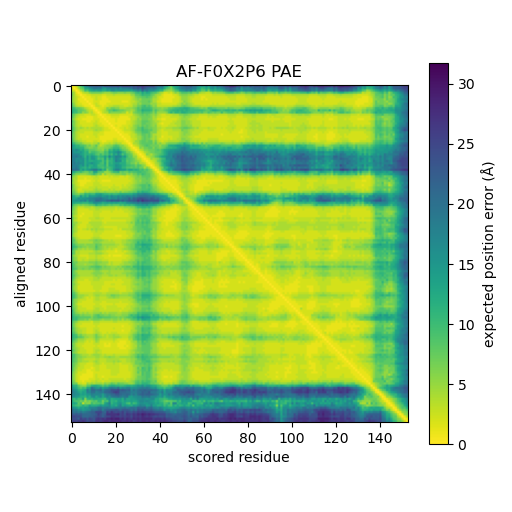A . GLU A 1 93 ? -0.390 -5.923 -10.163 1.00 93.81 93 GLU A CA 1
ATOM 759 C C . GLU A 1 93 ? 0.751 -6.069 -9.163 1.00 93.81 93 GLU A C 1
ATOM 761 O O . GLU A 1 93 ? 1.379 -5.073 -8.801 1.00 93.81 93 GLU A O 1
ATOM 766 N N . TYR A 1 94 ? 0.967 -7.285 -8.681 1.00 92.94 94 TYR A N 1
ATOM 767 C CA . TYR A 1 94 ? 2.072 -7.616 -7.799 1.00 92.94 94 TYR A CA 1
ATOM 768 C C . TYR A 1 94 ? 3.205 -8.172 -8.653 1.00 92.94 94 TYR A C 1
ATOM 770 O O . TYR A 1 94 ? 3.108 -9.261 -9.221 1.00 92.94 94 TYR A O 1
ATOM 778 N N . GLY A 1 95 ? 4.244 -7.359 -8.817 1.00 88.94 95 GLY A N 1
ATOM 779 C CA . 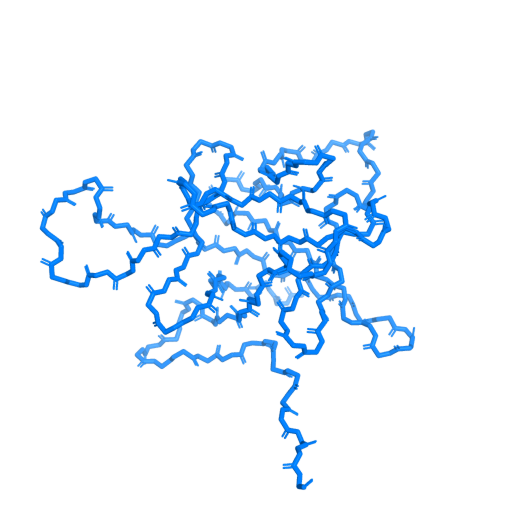GLY A 1 95 ? 5.429 -7.717 -9.576 1.00 88.94 95 GLY A CA 1
ATOM 780 C C . GLY A 1 95 ? 6.273 -8.753 -8.842 1.00 88.94 95 GLY A C 1
ATOM 781 O O . GLY A 1 95 ? 6.261 -8.837 -7.617 1.00 88.94 95 GLY A O 1
ATOM 782 N N . TRP A 1 96 ? 7.079 -9.495 -9.602 1.00 83.56 96 TRP A N 1
ATOM 783 C CA . TRP A 1 96 ? 7.992 -10.521 -9.082 1.00 83.56 96 TRP A CA 1
ATOM 784 C C . TRP A 1 96 ? 8.909 -10.024 -7.954 1.00 83.56 96 TRP A C 1
ATOM 786 O O . TRP A 1 96 ? 9.240 -10.759 -7.033 1.00 83.56 96 TRP A O 1
ATOM 796 N N . ASN A 1 97 ? 9.338 -8.765 -8.020 1.00 87.06 97 ASN A N 1
ATOM 797 C CA . ASN A 1 97 ? 10.209 -8.156 -7.018 1.00 87.06 97 ASN A CA 1
ATOM 798 C C . ASN A 1 97 ? 9.448 -7.533 -5.833 1.00 87.06 97 ASN A C 1
ATOM 800 O O . ASN A 1 97 ? 10.045 -6.789 -5.059 1.00 87.06 97 ASN A O 1
ATOM 804 N N . GLY A 1 98 ? 8.147 -7.800 -5.708 1.00 90.81 98 GLY A N 1
ATOM 805 C CA . GLY A 1 98 ? 7.288 -7.261 -4.656 1.00 90.81 98 GLY A CA 1
ATOM 806 C C . GLY A 1 98 ? 6.740 -5.862 -4.944 1.00 90.81 98 GLY A C 1
ATOM 807 O O . GLY A 1 98 ? 6.066 -5.278 -4.098 1.00 90.81 98 GLY A O 1
ATOM 808 N N . GLU A 1 99 ? 7.017 -5.280 -6.113 1.00 94.12 99 GLU A N 1
ATOM 809 C CA . GLU A 1 99 ? 6.447 -3.984 -6.486 1.00 94.12 99 GLU A CA 1
ATOM 810 C C . GLU A 1 99 ? 4.929 -4.088 -6.649 1.00 94.12 99 GLU A C 1
ATOM 812 O O . GLU A 1 99 ? 4.420 -4.956 -7.356 1.00 94.12 99 GLU A O 1
ATOM 817 N N . LEU A 1 100 ? 4.193 -3.148 -6.061 1.00 94.81 100 LEU A N 1
ATOM 818 C CA . LEU A 1 100 ? 2.766 -2.996 -6.329 1.00 94.81 100 LEU A CA 1
ATOM 819 C C . LEU A 1 100 ? 2.559 -1.939 -7.411 1.00 94.81 100 LEU A C 1
ATOM 821 O O . LEU A 1 100 ? 2.934 -0.780 -7.239 1.00 94.81 100 LEU A O 1
ATOM 825 N N . GLN A 1 101 ? 1.909 -2.311 -8.510 1.00 94.81 101 GLN A N 1
ATOM 826 C CA . GLN A 1 101 ? 1.574 -1.405 -9.603 1.00 94.81 101 GLN A CA 1
ATOM 827 C C . GLN A 1 101 ? 0.061 -1.186 -9.689 1.00 94.81 101 GLN A C 1
ATOM 829 O O . GLN A 1 101 ? -0.733 -2.120 -9.657 1.00 94.81 101 GLN A O 1
ATOM 834 N N . SER A 1 102 ? -0.372 0.064 -9.832 1.00 94.19 102 SER A N 1
ATOM 835 C CA . SER A 1 102 ? -1.784 0.401 -10.004 1.00 94.19 102 SER A CA 1
ATOM 836 C C . SER A 1 102 ? -2.330 -0.128 -11.333 1.00 94.19 102 SER A C 1
ATOM 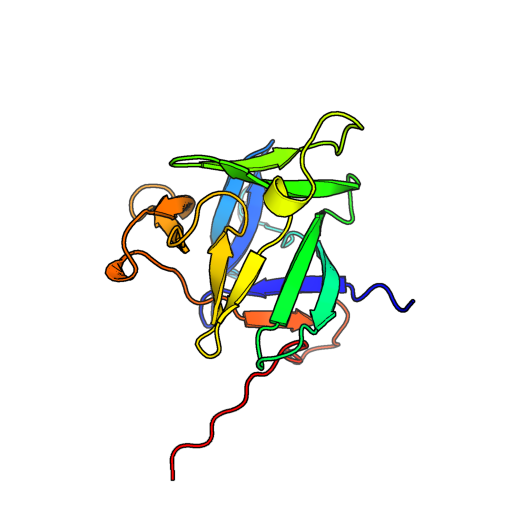838 O O . SER A 1 102 ? -1.827 0.209 -12.405 1.00 94.19 102 SER A O 1
ATOM 840 N N . ARG A 1 103 ? -3.452 -0.859 -11.296 1.00 92.50 103 ARG A N 1
ATOM 841 C CA . ARG A 1 103 ? -4.206 -1.198 -12.519 1.00 92.50 103 ARG A CA 1
ATOM 842 C C . ARG A 1 103 ? -5.067 -0.037 -13.016 1.00 92.50 103 ARG A C 1
ATOM 844 O O . ARG A 1 103 ? -5.539 -0.059 -14.153 1.00 92.50 103 ARG A O 1
ATOM 851 N N . ARG A 1 104 ? -5.309 0.981 -12.181 1.00 91.31 104 ARG A N 1
ATOM 852 C CA . ARG A 1 104 ? -6.039 2.197 -12.568 1.00 91.31 104 ARG A CA 1
ATOM 853 C C . ARG A 1 104 ? -5.159 3.153 -13.354 1.00 91.31 104 ARG A C 1
ATOM 855 O O . ARG A 1 104 ? -5.603 3.657 -14.383 1.00 91.31 104 ARG A O 1
ATOM 862 N N . ASN A 1 105 ? -3.953 3.394 -12.857 1.00 89.19 105 ASN A N 1
ATOM 863 C CA . ASN A 1 105 ? -2.977 4.282 -13.461 1.00 89.19 105 ASN A CA 1
ATOM 864 C C . ASN A 1 105 ? -1.821 3.425 -13.987 1.00 89.19 105 ASN A C 1
ATOM 866 O O . ASN A 1 105 ? -0.934 3.044 -13.229 1.00 89.19 105 ASN A O 1
ATOM 870 N N . ARG A 1 106 ? -1.857 3.088 -15.283 1.00 84.50 106 ARG A N 1
ATOM 871 C CA . ARG A 1 106 ? -0.831 2.244 -15.919 1.00 84.50 106 ARG A CA 1
ATOM 872 C C . ARG A 1 106 ? 0.563 2.812 -15.672 1.00 84.50 106 ARG A C 1
ATOM 874 O O . ARG A 1 106 ? 0.751 4.009 -15.856 1.00 84.50 106 ARG A O 1
ATOM 881 N N . GLN A 1 107 ? 1.514 1.949 -15.315 1.00 86.38 107 GLN A N 1
ATOM 882 C CA . GLN A 1 107 ? 2.900 2.315 -14.990 1.00 86.38 107 GLN A CA 1
ATOM 883 C C . GLN A 1 107 ? 3.063 3.197 -13.744 1.00 86.38 107 GLN A C 1
ATOM 885 O O . GLN A 1 107 ? 4.106 3.822 -13.569 1.00 86.38 107 GLN A O 1
ATOM 890 N N . TRP A 1 108 ? 2.059 3.245 -12.863 1.00 95.00 108 TRP A N 1
ATOM 891 C CA . TRP A 1 108 ? 2.215 3.877 -11.558 1.00 95.00 108 TRP A CA 1
ATOM 892 C C . TRP A 1 108 ? 2.474 2.831 -10.487 1.00 95.00 108 TRP A C 1
ATOM 894 O O . TRP A 1 108 ? 1.713 1.875 -10.353 1.00 95.00 108 TRP A O 1
ATOM 904 N N . TYR A 1 109 ? 3.511 3.057 -9.697 1.00 95.62 109 TYR A N 1
ATOM 905 C CA . TYR A 1 109 ? 3.993 2.152 -8.664 1.00 95.62 109 TYR A CA 1
ATOM 906 C C . TYR A 1 109 ? 3.662 2.699 -7.287 1.00 95.62 109 TYR A C 1
ATOM 908 O O . TYR A 1 109 ? 3.646 3.913 -7.086 1.00 95.62 109 TYR A O 1
ATOM 916 N N . ILE A 1 110 ? 3.397 1.816 -6.335 1.00 96.38 110 ILE A N 1
ATOM 917 C CA . ILE A 1 110 ? 3.262 2.178 -4.931 1.00 96.38 110 ILE A CA 1
ATOM 918 C C . ILE A 1 110 ? 4.660 2.287 -4.337 1.00 96.38 110 ILE A C 1
ATOM 920 O O . ILE A 1 110 ? 5.473 1.378 -4.460 1.00 96.38 110 ILE A O 1
ATOM 924 N N . GLY A 1 111 ? 4.932 3.417 -3.705 1.00 95.44 111 GLY A N 1
ATOM 925 C CA . GLY A 1 111 ? 6.192 3.722 -3.053 1.00 95.44 111 GLY A CA 1
ATOM 926 C C . GLY A 1 111 ? 5.969 4.367 -1.700 1.00 95.44 111 GLY A C 1
ATOM 927 O O . GLY A 1 111 ? 4.843 4.718 -1.341 1.00 95.44 111 GLY A O 1
ATOM 928 N N . VAL A 1 112 ? 7.062 4.565 -0.973 1.00 94.94 112 VAL A N 1
ATOM 929 C CA . VAL A 1 112 ? 7.064 5.233 0.328 1.00 94.94 112 VAL A CA 1
ATOM 930 C C . VAL A 1 112 ? 7.744 6.580 0.205 1.00 94.94 112 VAL A C 1
ATOM 932 O O . VAL A 1 112 ? 8.870 6.690 -0.275 1.00 94.94 112 VAL A O 1
ATOM 935 N N . GLN A 1 113 ? 7.056 7.620 0.657 1.00 93.69 113 GLN A N 1
ATOM 936 C CA . GLN A 1 113 ? 7.619 8.951 0.721 1.00 93.69 113 GLN A CA 1
ATOM 937 C C . GLN A 1 113 ? 8.668 9.024 1.840 1.00 93.69 113 GLN A C 1
ATOM 939 O O . GLN A 1 113 ? 8.378 8.772 3.003 1.00 93.69 113 GLN A O 1
ATOM 944 N N . THR A 1 114 ? 9.888 9.435 1.495 1.00 88.00 114 THR A N 1
ATOM 945 C CA . THR A 1 114 ? 11.045 9.448 2.410 1.00 88.00 114 THR A CA 1
ATOM 946 C C . THR A 1 114 ? 10.868 10.357 3.629 1.00 88.00 114 THR A C 1
ATOM 948 O O . THR A 1 114 ? 11.460 10.105 4.668 1.00 88.00 114 THR A O 1
ATOM 951 N N . ARG A 1 115 ? 10.075 11.429 3.507 1.00 88.12 115 ARG A N 1
ATOM 952 C CA . ARG A 1 115 ? 9.932 12.450 4.558 1.00 88.12 115 ARG A CA 1
ATOM 953 C C . ARG A 1 115 ? 9.059 11.997 5.728 1.00 88.12 115 ARG A C 1
ATOM 955 O O . ARG A 1 115 ? 9.351 12.350 6.861 1.00 88.12 115 ARG A O 1
ATOM 962 N N . ASP A 1 116 ? 7.954 11.326 5.436 1.00 87.94 116 ASP A N 1
ATOM 963 C CA . ASP A 1 116 ? 6.885 11.032 6.397 1.00 87.94 116 ASP A CA 1
ATOM 964 C C . ASP A 1 116 ? 6.505 9.546 6.428 1.00 87.94 116 ASP A C 1
ATOM 966 O O . ASP A 1 116 ? 5.617 9.160 7.179 1.00 87.94 116 ASP A O 1
ATOM 970 N N . GLY A 1 117 ? 7.141 8.709 5.604 1.00 90.50 117 GLY A N 1
ATOM 971 C CA . GLY A 1 117 ? 6.818 7.291 5.486 1.00 90.50 117 GLY A CA 1
ATOM 972 C C . GLY A 1 117 ? 5.485 7.022 4.785 1.00 90.50 117 GLY A C 1
ATOM 973 O O . GLY A 1 117 ? 5.059 5.871 4.730 1.00 90.50 117 GLY A O 1
ATOM 974 N N . MET A 1 118 ? 4.802 8.034 4.237 1.00 94.44 118 MET A N 1
ATOM 975 C CA . MET A 1 118 ? 3.468 7.847 3.667 1.00 94.44 118 MET A CA 1
ATOM 976 C C . MET A 1 118 ? 3.532 7.102 2.330 1.00 94.44 118 MET A C 1
ATOM 978 O O . MET A 1 118 ? 4.326 7.434 1.447 1.00 94.44 118 MET A O 1
ATOM 982 N N . LEU A 1 119 ? 2.641 6.132 2.135 1.00 95.31 119 LEU A N 1
ATOM 983 C CA . LEU A 1 119 ? 2.497 5.436 0.864 1.00 95.31 119 LEU A CA 1
ATOM 984 C C . LEU A 1 119 ? 1.881 6.369 -0.186 1.00 95.31 119 LEU A C 1
ATOM 986 O O . LEU A 1 119 ? 0.827 6.985 0.013 1.00 95.31 119 LEU A O 1
ATOM 990 N N . ARG A 1 120 ? 2.524 6.442 -1.350 1.00 95.75 120 ARG A N 1
ATOM 991 C CA . ARG A 1 120 ? 2.066 7.215 -2.509 1.00 95.75 120 ARG A CA 1
ATOM 992 C C . ARG A 1 120 ? 2.257 6.432 -3.791 1.00 95.75 120 ARG A C 1
ATOM 994 O O . ARG A 1 120 ? 3.022 5.482 -3.858 1.00 95.75 120 ARG A O 1
ATOM 1001 N N . THR A 1 121 ? 1.548 6.855 -4.827 1.00 95.56 121 THR A N 1
ATOM 1002 C CA . THR A 1 121 ? 1.792 6.357 -6.177 1.00 95.56 121 THR A CA 1
ATOM 1003 C C . THR A 1 121 ? 2.818 7.247 -6.877 1.00 95.56 121 THR A C 1
ATOM 1005 O O . THR A 1 121 ? 2.667 8.471 -6.838 1.00 95.56 121 THR A O 1
ATOM 1008 N N . TYR A 1 122 ? 3.754 6.658 -7.605 1.00 95.25 122 TYR A N 1
ATOM 1009 C CA . TYR A 1 122 ? 4.740 7.351 -8.431 1.00 95.25 122 TYR A CA 1
ATOM 1010 C C . TYR A 1 122 ? 4.633 6.874 -9.874 1.00 95.25 122 TYR A C 1
ATOM 1012 O O . TYR A 1 122 ? 4.379 5.701 -10.117 1.00 95.25 122 TYR A O 1
ATOM 1020 N N . ASN A 1 123 ? 4.831 7.769 -10.838 1.00 93.25 123 ASN A N 1
ATOM 1021 C CA . ASN A 1 123 ? 4.843 7.441 -12.268 1.00 93.25 123 ASN A CA 1
ATOM 1022 C C . ASN A 1 123 ? 6.202 6.904 -12.754 1.00 93.25 123 ASN A C 1
ATOM 1024 O O . ASN A 1 123 ? 6.413 6.764 -13.956 1.00 93.25 123 ASN A O 1
ATOM 1028 N N . THR A 1 124 ? 7.130 6.645 -11.835 1.00 90.94 124 THR A N 1
ATOM 1029 C CA . THR A 1 124 ? 8.474 6.151 -12.118 1.00 90.94 124 THR A CA 1
ATOM 1030 C C . THR A 1 124 ? 8.786 4.967 -11.206 1.00 90.94 124 THR A C 1
ATOM 1032 O O . THR A 1 124 ? 8.356 4.924 -10.050 1.00 90.94 124 THR A O 1
ATOM 1035 N N . ARG A 1 125 ? 9.493 3.971 -11.750 1.00 91.62 125 ARG A N 1
ATOM 1036 C CA . ARG A 1 125 ? 9.774 2.704 -11.059 1.00 91.62 125 ARG A CA 1
ATOM 1037 C C . ARG A 1 125 ? 10.854 2.830 -9.981 1.00 91.62 125 ARG A C 1
ATOM 1039 O O . ARG A 1 125 ? 10.814 2.105 -9.003 1.00 91.62 125 ARG A O 1
ATOM 1046 N N . ASP A 1 126 ? 11.779 3.774 -10.118 1.00 91.88 126 ASP A N 1
ATOM 1047 C CA . ASP A 1 126 ? 12.844 4.070 -9.142 1.00 91.88 126 ASP A CA 1
ATOM 1048 C C . ASP A 1 126 ? 12.314 4.415 -7.741 1.00 91.88 126 ASP A C 1
ATOM 1050 O O . ASP A 1 126 ? 13.019 4.253 -6.750 1.00 91.88 126 ASP A O 1
ATOM 1054 N N . LYS A 1 127 ? 11.063 4.878 -7.656 1.00 92.50 127 LYS A N 1
ATOM 1055 C CA . LYS A 1 127 ? 10.380 5.206 -6.398 1.00 92.50 127 LYS A CA 1
ATOM 1056 C C . LYS A 1 127 ? 9.449 4.100 -5.912 1.00 92.50 127 LYS A C 1
ATOM 1058 O O . LYS A 1 127 ? 8.744 4.304 -4.925 1.00 92.50 127 LYS A O 1
ATOM 1063 N N . ALA A 1 128 ? 9.391 2.969 -6.612 1.00 93.69 128 ALA A N 1
ATOM 1064 C CA . ALA A 1 128 ? 8.585 1.835 -6.201 1.00 93.69 128 ALA A CA 1
ATOM 1065 C C . ALA A 1 128 ? 9.160 1.228 -4.917 1.00 93.69 128 ALA A C 1
ATOM 1067 O O . ALA A 1 128 ? 10.368 1.045 -4.781 1.00 93.69 128 ALA A O 1
ATOM 1068 N N . ALA A 1 129 ? 8.279 0.923 -3.974 1.00 94.56 129 ALA A N 1
ATOM 1069 C CA . ALA A 1 129 ? 8.627 0.121 -2.818 1.00 94.56 129 ALA A CA 1
ATOM 1070 C C . ALA A 1 129 ? 8.389 -1.356 -3.143 1.00 94.56 129 ALA A C 1
ATOM 1072 O O . ALA A 1 129 ? 7.434 -1.702 -3.844 1.00 94.56 129 ALA A O 1
ATOM 1073 N N . CYS A 1 130 ? 9.249 -2.212 -2.601 1.00 94.56 130 CYS A N 1
ATOM 1074 C CA . CYS A 1 130 ? 9.064 -3.653 -2.641 1.00 94.56 130 CYS A CA 1
ATOM 1075 C C . CYS A 1 130 ? 8.292 -4.070 -1.392 1.00 94.56 130 CYS A C 1
ATOM 1077 O O . CYS A 1 130 ? 8.696 -3.751 -0.276 1.00 94.56 130 CYS A O 1
ATOM 1079 N N . PHE A 1 131 ? 7.177 -4.759 -1.587 1.00 93.88 131 PHE A N 1
ATOM 1080 C CA . PHE A 1 131 ? 6.335 -5.278 -0.524 1.00 93.88 131 PHE A CA 1
ATOM 1081 C C . PHE A 1 131 ? 6.449 -6.797 -0.493 1.00 93.88 131 PHE A C 1
ATOM 1083 O O . PHE A 1 131 ? 6.438 -7.445 -1.532 1.00 93.88 131 PHE A O 1
ATOM 1090 N N . ARG A 1 132 ? 6.513 -7.359 0.707 1.00 93.06 132 ARG A N 1
ATOM 1091 C CA . ARG A 1 132 ? 6.286 -8.768 1.004 1.00 93.06 132 ARG A CA 1
ATOM 1092 C C . ARG A 1 132 ? 4.906 -8.894 1.632 1.00 93.06 132 ARG A C 1
ATOM 1094 O O . ARG A 1 132 ? 4.586 -8.175 2.578 1.00 93.06 132 ARG A O 1
ATOM 1101 N N . ILE A 1 133 ? 4.092 -9.793 1.092 1.00 92.00 133 ILE A N 1
ATOM 1102 C CA . ILE A 1 133 ? 2.769 -10.106 1.631 1.00 92.00 133 ILE A CA 1
ATOM 1103 C C . ILE A 1 133 ? 2.926 -11.312 2.560 1.00 92.00 133 ILE A C 1
ATOM 1105 O O . ILE A 1 133 ? 3.167 -12.424 2.085 1.00 92.00 133 ILE A O 1
ATOM 1109 N N . VAL A 1 134 ? 2.840 -11.088 3.871 1.00 90.25 134 VAL A N 1
ATOM 1110 C CA . VAL A 1 134 ? 3.118 -12.102 4.907 1.00 90.25 134 VAL A CA 1
ATOM 1111 C C . VAL A 1 134 ? 1.847 -12.488 5.658 1.00 90.25 134 VAL A C 1
ATOM 1113 O O . VAL A 1 134 ? 0.984 -11.641 5.864 1.00 90.25 134 VAL A O 1
ATOM 1116 N N . GLU A 1 135 ? 1.703 -13.755 6.044 1.00 88.25 135 GLU A N 1
ATOM 1117 C CA . GLU A 1 135 ? 0.554 -14.255 6.811 1.00 88.25 135 GLU A CA 1
ATOM 1118 C C . GLU A 1 135 ? 0.511 -13.616 8.203 1.00 88.25 135 GLU A C 1
ATOM 1120 O O . GLU A 1 135 ? 1.504 -13.631 8.927 1.00 88.25 135 GLU A O 1
ATOM 1125 N N . ALA A 1 136 ? -0.643 -13.069 8.586 1.00 81.94 136 ALA A N 1
ATOM 1126 C CA . ALA A 1 136 ? -0.797 -12.362 9.856 1.00 81.94 136 ALA A CA 1
ATOM 1127 C C . ALA A 1 136 ? -0.965 -13.293 11.069 1.00 81.94 136 ALA A C 1
ATOM 1129 O O . ALA A 1 136 ? -0.672 -12.892 12.191 1.00 81.94 136 ALA A O 1
ATOM 1130 N N . ASP A 1 137 ? -1.444 -14.522 10.853 1.00 72.62 137 ASP A N 1
ATOM 1131 C CA . ASP A 1 137 ? -1.751 -15.487 11.920 1.00 72.62 137 ASP A CA 1
ATOM 1132 C C . ASP A 1 137 ? -0.617 -16.505 12.151 1.00 72.62 137 ASP A C 1
ATOM 1134 O O . ASP A 1 137 ? -0.778 -17.480 12.888 1.00 72.62 137 ASP A O 1
ATOM 1138 N N . SER A 1 138 ? 0.546 -16.302 11.525 1.00 56.91 138 SER A N 1
ATOM 1139 C CA . SER A 1 138 ? 1.675 -17.213 11.681 1.00 56.91 138 SER A CA 1
ATOM 1140 C C . SER A 1 138 ? 2.345 -17.012 13.041 1.00 56.91 138 SER A C 1
ATOM 1142 O O . SER A 1 138 ? 2.899 -15.955 13.343 1.00 56.91 138 SER A O 1
ATOM 1144 N N . ALA A 1 139 ? 2.299 -18.050 13.876 1.00 43.00 139 ALA A N 1
ATOM 1145 C CA . ALA A 1 139 ? 2.955 -18.093 15.175 1.00 43.00 139 ALA A CA 1
ATOM 1146 C C . ALA A 1 139 ? 4.488 -18.059 15.009 1.00 43.00 139 ALA A C 1
ATOM 1148 O O . ALA A 1 139 ? 5.140 -19.093 14.881 1.00 43.00 139 ALA A O 1
ATOM 1149 N N . GLY A 1 140 ? 5.064 -16.855 14.997 1.00 45.78 140 GLY A N 1
ATOM 1150 C CA . GLY A 1 140 ? 6.505 -16.626 15.152 1.00 45.78 140 GLY A CA 1
ATOM 1151 C C . GLY A 1 140 ? 7.373 -16.749 13.895 1.00 45.78 140 GLY A C 1
ATOM 1152 O O . GLY A 1 140 ? 8.586 -16.596 14.005 1.00 45.78 140 GLY A O 1
ATOM 1153 N N . TYR A 1 141 ? 6.794 -16.974 12.711 1.00 49.88 141 TYR A N 1
ATOM 1154 C CA . TYR A 1 141 ? 7.537 -17.008 11.444 1.00 49.88 141 TYR A CA 1
ATOM 1155 C C . TYR A 1 141 ? 6.788 -16.240 10.355 1.00 49.88 141 TYR A C 1
ATOM 1157 O O . TYR A 1 141 ? 5.651 -16.585 10.049 1.00 49.88 141 TYR A O 1
ATOM 1165 N N . ASP A 1 142 ? 7.418 -15.242 9.730 1.00 57.06 142 ASP A N 1
ATOM 1166 C CA . ASP A 1 142 ? 6.863 -14.555 8.556 1.00 57.06 142 ASP A CA 1
ATOM 1167 C C . ASP A 1 142 ? 6.682 -15.555 7.408 1.00 57.06 142 ASP A C 1
ATOM 1169 O O . ASP A 1 142 ? 7.600 -15.816 6.626 1.00 57.06 142 ASP A O 1
ATOM 1173 N N . LYS A 1 143 ? 5.490 -16.135 7.284 1.00 65.38 143 LYS A N 1
ATOM 1174 C CA . LYS A 1 143 ? 5.173 -16.993 6.150 1.00 65.38 143 LYS A CA 1
ATOM 1175 C C . LYS A 1 143 ? 4.756 -16.102 4.991 1.00 65.38 143 LYS A C 1
ATOM 1177 O O . LYS A 1 143 ? 3.711 -15.455 5.029 1.00 65.38 143 LYS A O 1
ATOM 1182 N N . VAL A 1 144 ? 5.593 -16.040 3.964 1.00 69.62 144 VAL A N 1
ATOM 1183 C CA . VAL A 1 144 ? 5.299 -15.276 2.751 1.00 69.62 144 VAL A CA 1
ATOM 1184 C C . VAL A 1 144 ? 4.153 -15.969 2.008 1.00 69.62 144 VAL A C 1
ATOM 1186 O O . VAL A 1 144 ? 4.282 -17.113 1.583 1.00 69.62 144 VAL A O 1
ATOM 1189 N N . MET A 1 145 ? 3.014 -15.284 1.884 1.00 67.56 145 MET A N 1
ATOM 1190 C CA . MET A 1 145 ? 1.793 -15.829 1.268 1.00 67.56 145 MET A CA 1
ATOM 1191 C C . MET A 1 145 ? 1.795 -15.682 -0.249 1.00 67.56 145 MET A C 1
ATOM 1193 O O . MET A 1 145 ? 1.192 -16.482 -0.960 1.00 67.56 145 MET A O 1
ATOM 1197 N N . VAL A 1 146 ? 2.488 -14.661 -0.748 1.00 61.53 146 VAL A N 1
ATOM 1198 C CA . VAL A 1 146 ? 2.746 -14.486 -2.175 1.00 61.53 146 VAL A CA 1
ATOM 1199 C C . VAL A 1 146 ? 4.249 -14.416 -2.354 1.00 61.53 146 VAL A C 1
ATOM 1201 O O . VAL A 1 146 ? 4.853 -13.342 -2.298 1.00 61.53 146 VAL A O 1
ATOM 1204 N N . ASP A 1 147 ? 4.843 -15.595 -2.502 1.00 51.44 147 ASP A N 1
ATOM 1205 C CA . ASP A 1 147 ? 6.246 -15.743 -2.847 1.00 51.44 147 ASP A CA 1
ATOM 1206 C C . ASP A 1 147 ? 6.357 -15.908 -4.363 1.00 51.44 147 ASP A C 1
ATOM 1208 O O . ASP A 1 147 ? 5.842 -16.862 -4.948 1.00 51.44 147 ASP A O 1
ATOM 1212 N N . CYS A 1 148 ? 7.004 -14.955 -5.021 1.00 47.84 148 CYS A N 1
ATOM 1213 C CA . CYS A 1 148 ? 7.407 -15.107 -6.413 1.00 47.84 148 CYS A CA 1
ATOM 1214 C C . CYS A 1 148 ? 8.854 -15.617 -6.443 1.00 47.84 148 CYS A C 1
ATOM 1216 O O . CYS A 1 148 ? 9.710 -14.975 -7.030 1.00 47.84 148 CYS A O 1
ATOM 1218 N N . ALA A 1 149 ? 9.134 -16.706 -5.720 1.00 47.47 149 ALA A N 1
ATOM 1219 C CA . ALA A 1 149 ? 10.469 -17.108 -5.288 1.00 47.47 149 ALA A CA 1
ATOM 1220 C C . ALA A 1 149 ? 11.560 -17.012 -6.364 1.00 47.47 149 ALA A C 1
ATOM 1222 O O . ALA A 1 149 ? 11.492 -17.635 -7.419 1.00 47.47 149 ALA A O 1
ATOM 1223 N N . GLN A 1 150 ? 12.597 -16.252 -6.004 1.00 45.47 150 GLN A N 1
ATOM 1224 C CA . GLN A 1 150 ? 14.019 -16.521 -6.223 1.00 45.47 150 GLN A CA 1
ATOM 1225 C C . GLN A 1 150 ? 14.340 -17.762 -7.074 1.00 45.47 150 GLN A C 1
ATOM 1227 O O . GLN A 1 150 ? 14.504 -18.859 -6.553 1.00 45.47 150 GLN A O 1
ATOM 1232 N N . ASP A 1 151 ? 14.573 -17.551 -8.366 1.00 34.62 151 ASP A N 1
ATOM 1233 C CA . ASP A 1 151 ? 15.405 -18.456 -9.153 1.00 34.62 151 ASP A CA 1
ATOM 1234 C C . ASP A 1 151 ? 16.422 -17.607 -9.921 1.00 34.62 151 ASP A C 1
ATOM 1236 O O . ASP A 1 151 ? 16.195 -17.105 -11.024 1.00 34.62 151 ASP A O 1
ATOM 1240 N N . ARG A 1 152 ? 17.544 -17.338 -9.257 1.00 35.09 152 ARG A N 1
ATOM 1241 C CA . ARG A 1 152 ? 18.788 -16.941 -9.915 1.00 35.09 152 ARG A CA 1
ATOM 1242 C C . ARG A 1 152 ? 19.864 -17.902 -9.436 1.00 35.09 152 ARG A C 1
ATOM 1244 O O . ARG A 1 152 ? 20.522 -17.649 -8.430 1.00 35.09 152 ARG A O 1
ATOM 1251 N N . ARG A 1 153 ? 19.965 -19.025 -10.147 1.00 34.81 153 ARG A N 1
ATOM 1252 C CA . ARG A 1 153 ? 21.260 -19.664 -10.391 1.00 34.81 153 ARG A CA 1
ATOM 1253 C C . ARG A 1 153 ? 22.121 -18.753 -11.258 1.00 34.81 153 ARG A C 1
ATOM 1255 O O . ARG A 1 153 ? 21.536 -18.024 -12.092 1.00 34.81 153 ARG A O 1
#

Sequence (153 aa):
MDEWRVFLKLDEARYVKRLGRSLYAVSDDPTELDPVFDITQTAFRLGVDVTSYNCVVVTLDDQTTGQWLSSRSNCVKMLNRQSFHRQSLFKFEYGWNGELQSRRNRQWYIGVQTRDGMLRTYNTRDKAACFRIVEADSAGYDKVMVDCAQDRR

Foldseek 3Di:
DDFFWWWKAQDDFWTWADDPFWIFTAGNDPPDPDVVNVTDTFIWGWDWDDDPPRWIKIWTAGPVPRFTFFADAFGTTTHDDDPPDDPQRRIWTQDLQQWTHRSVDPQWTWAADPPGRIITTDNDPVRTTHIFIFGPPDDPDGHGPDHSDDDDD

Organism: NCBI:txid890382

Secondary structure (DSSP, 8-state):
---EEEEEESSSSEEEEEETTEEEEEE--TT---TTT------EEEEEEEETTTEEEEEEEETTT-PEEEEETTEEEEE---TTS-GGGG-EEE-TTSBEEESSSTT-EEEE-TTT-BEEEESSGGGPPB-EEEETT-SSS--BSS-------

Mean predicted aligned error: 7.41 Å

pLDDT: mean 83.03, std 16.1, range [34.62, 96.5]

Solvent-accessible surface area (backbone atoms only — not comparable to full-atom values): 8457 Å² total; per-residue (Å²): 130,84,76,44,49,24,33,46,26,58,63,97,47,29,33,40,30,72,56,94,46,38,37,27,56,40,72,69,53,94,81,54,82,52,74,91,58,56,64,78,66,40,49,24,34,48,45,81,47,81,46,95,83,89,46,40,32,36,32,42,26,34,66,89,76,66,25,28,42,30,54,48,94,70,30,37,34,51,38,76,85,52,91,88,55,62,68,40,36,40,32,26,37,50,42,71,78,24,31,38,29,34,58,56,47,78,73,20,18,37,16,61,39,88,88,77,25,36,38,26,34,32,81,44,71,92,54,39,35,41,42,45,42,23,40,61,85,48,89,89,49,87,43,61,73,65,68,62,70,89,83,79,129